Protein AF-A0A264W7T4-F1 (afdb_monomer)

Nearest PDB structures (foldseek):
  7kpp-assembly1_A  TM=8.685E-01  e=3.072E-03  Pseudomonas aeruginosa
  1s7f-assembly1_A-2  TM=7.598E-01  e=2.911E-02  Salmonella enterica subsp. enterica serovar Typhimurium str. LT2
  3juw-assembly1_A  TM=7.622E-01  e=2.724E-02  Bordetella pertussis
  1z9u-assembly1_A  TM=7.441E-01  e=2.261E-01  Salmonella enterica subsp. enterica serovar Typhimurium str. LT2
  6vfn-assembly1_A  TM=7.683E-01  e=4.681E-01  Bacillus thuringiensis

Secondary structure (DSSP, 8-state):
-PPPEE-SSEEEEE--GGGHHHHHHHHS-HHHHTTTTSPPP-SHHHHHHHHHHHHHHHHTTS---EEEEETT--

pLDDT: mean 91.21, std 7.28, range [52.34, 96.81]

Radius of gyration: 13.06 Å; Cα contacts (8 Å, |Δi|>4): 84; chains: 1; bounding box: 29×31×33 Å

Foldseek 3Di:
DWDWDDDPWKIWAQQDLVCLVVQLVQQQDCVNCVPVPDDRDPDSVVSSVVSVVQVVCVVVVNDHDTDIDTPVPD

Structure (mmCIF, N/CA/C/O backbone):
data_AF-A0A264W7T4-F1
#
_entry.id   AF-A0A264W7T4-F1
#
loop_
_atom_site.group_PDB
_atom_site.id
_atom_site.type_symbol
_atom_site.label_atom_id
_atom_site.label_alt_id
_atom_site.label_comp_id
_atom_site.label_asym_id
_atom_site.label_entity_id
_atom_site.label_seq_id
_atom_site.pdbx_PDB_ins_code
_atom_site.Cartn_x
_atom_site.Cartn_y
_atom_site.Cartn_z
_atom_site.occupancy
_atom_site.B_iso_or_equiv
_atom_site.auth_seq_id
_atom_site.auth_comp_id
_atom_site.auth_asym_id
_atom_site.auth_atom_id
_atom_site.pdbx_PDB_model_num
ATOM 1 N N . MET A 1 1 ? 1.792 6.787 17.015 1.00 84.00 1 MET A N 1
ATOM 2 C CA . MET A 1 1 ? 1.179 5.443 16.960 1.00 84.00 1 MET A CA 1
ATOM 3 C C . MET A 1 1 ? 0.231 5.430 15.777 1.00 84.00 1 MET A C 1
ATOM 5 O O . MET A 1 1 ? -0.632 6.298 15.729 1.00 84.00 1 MET A O 1
ATOM 9 N N . PHE A 1 2 ? 0.433 4.524 14.817 1.00 92.88 2 PHE A N 1
ATOM 10 C CA . PHE A 1 2 ? -0.376 4.468 13.597 1.00 92.88 2 PHE A CA 1
ATOM 11 C C . PHE A 1 2 ? -1.772 3.894 13.904 1.00 92.88 2 PHE A C 1
ATOM 13 O O . PHE A 1 2 ? -1.842 2.841 14.540 1.00 92.88 2 PHE A O 1
ATOM 20 N N . PRO A 1 3 ? -2.873 4.556 13.498 1.00 94.88 3 PRO A N 1
ATOM 21 C CA . PRO A 1 3 ? -4.222 4.084 13.791 1.00 94.88 3 PRO A CA 1
ATOM 22 C C . PRO A 1 3 ? -4.581 2.866 12.936 1.00 94.88 3 PRO A C 1
ATOM 24 O O . PRO A 1 3 ? -4.427 2.885 11.713 1.00 94.88 3 PRO A O 1
ATOM 27 N N . VAL A 1 4 ? -5.108 1.830 13.583 1.00 95.88 4 VAL A N 1
ATOM 28 C CA . VAL A 1 4 ? -5.703 0.671 12.911 1.00 95.88 4 VAL A CA 1
ATOM 29 C C . VAL A 1 4 ? -7.214 0.844 12.928 1.00 95.88 4 VAL A C 1
ATOM 31 O O . VAL A 1 4 ? -7.787 1.095 13.987 1.00 95.88 4 VAL A O 1
ATOM 34 N N . LEU A 1 5 ? -7.846 0.746 11.758 1.00 96.38 5 LEU A N 1
ATOM 35 C CA . LEU A 1 5 ? -9.301 0.791 11.632 1.00 96.38 5 LEU A CA 1
ATOM 36 C C . LEU A 1 5 ? -9.815 -0.580 11.225 1.00 96.38 5 LEU A C 1
ATOM 38 O O . LEU A 1 5 ? -9.206 -1.280 10.418 1.00 96.38 5 LEU A O 1
ATOM 42 N N . GLU A 1 6 ? -10.958 -0.945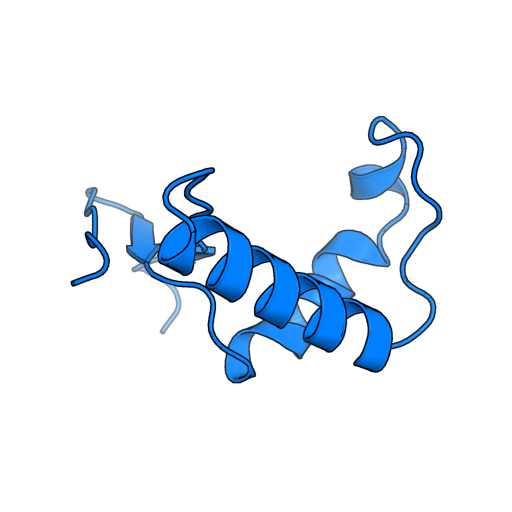 11.774 1.00 96.69 6 GLU A N 1
ATOM 43 C CA . GLU A 1 6 ? -11.529 -2.268 11.615 1.00 96.69 6 GLU A CA 1
ATOM 44 C C . GLU A 1 6 ? -12.969 -2.169 11.130 1.00 96.69 6 GLU A C 1
ATOM 46 O O . GLU A 1 6 ? -13.726 -1.287 11.531 1.00 96.69 6 GLU A O 1
ATOM 51 N N . THR A 1 7 ? -13.339 -3.091 10.252 1.00 94.50 7 THR A N 1
ATOM 52 C CA . THR A 1 7 ? -14.706 -3.283 9.764 1.00 94.50 7 THR A CA 1
ATOM 53 C C . THR A 1 7 ? -15.029 -4.773 9.797 1.00 94.50 7 THR A C 1
ATOM 55 O O . THR A 1 7 ? -14.147 -5.599 10.041 1.00 94.50 7 THR A O 1
ATOM 58 N N . ASP A 1 8 ? -16.262 -5.148 9.468 1.00 95.00 8 ASP A N 1
ATOM 59 C CA . ASP A 1 8 ? -16.665 -6.558 9.422 1.00 95.00 8 ASP A CA 1
ATOM 60 C C . ASP A 1 8 ? -15.781 -7.406 8.493 1.00 95.00 8 ASP A C 1
ATOM 62 O O . ASP A 1 8 ? -15.538 -8.578 8.764 1.00 95.00 8 ASP A O 1
ATOM 66 N N . ARG A 1 9 ? -15.261 -6.812 7.409 1.00 95.75 9 ARG A N 1
ATOM 67 C CA . ARG A 1 9 ? -14.535 -7.537 6.349 1.00 95.75 9 ARG A CA 1
ATOM 68 C C . ARG A 1 9 ? -13.074 -7.136 6.192 1.00 95.75 9 ARG A C 1
ATOM 70 O O . ARG A 1 9 ? -12.305 -7.891 5.605 1.00 95.75 9 ARG A O 1
ATOM 77 N N . LEU A 1 10 ? -12.695 -5.953 6.666 1.00 96.25 10 LEU A N 1
ATOM 78 C CA . LEU A 1 10 ? -11.407 -5.331 6.364 1.00 96.25 10 LEU A CA 1
ATOM 79 C C . LEU A 1 10 ? -10.706 -4.840 7.626 1.00 96.25 10 LEU A C 1
ATOM 81 O O . LEU A 1 10 ? -11.349 -4.304 8.532 1.00 96.25 10 LEU A O 1
ATOM 85 N N . THR A 1 11 ? -9.384 -4.933 7.602 1.00 96.19 11 THR A N 1
ATOM 86 C CA . THR A 1 11 ? -8.478 -4.261 8.528 1.00 96.19 11 THR A CA 1
ATOM 87 C C . THR A 1 11 ? -7.667 -3.237 7.741 1.00 96.19 11 THR A C 1
ATOM 89 O O . THR A 1 11 ? -6.965 -3.573 6.788 1.00 96.19 11 THR A O 1
ATOM 92 N N . LEU A 1 12 ? -7.772 -1.970 8.128 1.00 96.81 12 LEU A N 1
ATOM 93 C CA . LEU A 1 12 ? -6.979 -0.877 7.586 1.00 96.81 12 LEU A CA 1
ATOM 94 C C . LEU A 1 12 ? -5.805 -0.654 8.534 1.00 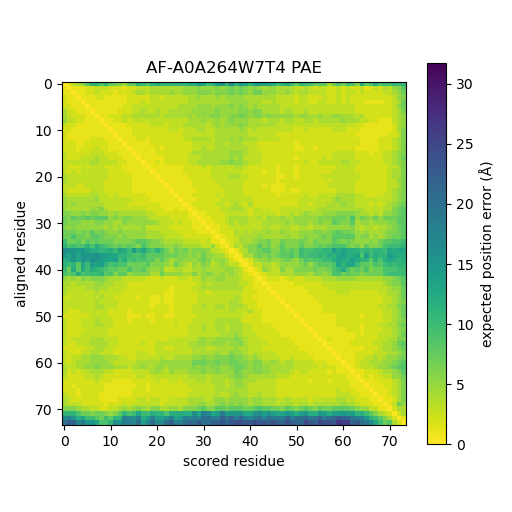96.81 12 LEU A C 1
ATOM 96 O O . LEU A 1 12 ? -5.975 -0.137 9.640 1.00 96.81 12 LEU A O 1
ATOM 100 N N . ARG A 1 13 ? -4.608 -1.047 8.104 1.00 95.75 13 ARG A N 1
ATOM 101 C CA . ARG A 1 13 ? -3.390 -1.020 8.924 1.00 95.75 13 ARG A CA 1
ATOM 102 C C . ARG A 1 13 ? -2.268 -0.242 8.251 1.00 95.75 13 ARG A C 1
ATOM 104 O O . ARG A 1 13 ? -2.362 0.139 7.087 1.00 95.75 13 ARG A O 1
ATOM 111 N N . GLN A 1 14 ? -1.195 -0.002 8.997 1.00 96.00 14 GLN A N 1
ATOM 112 C CA . GLN A 1 14 ? 0.033 0.538 8.427 1.00 96.00 14 GLN A CA 1
ATOM 113 C C . GLN A 1 14 ? 0.570 -0.415 7.350 1.00 96.00 14 GLN A C 1
ATOM 115 O O . GLN A 1 14 ? 0.622 -1.630 7.571 1.00 96.00 14 GLN A O 1
ATOM 120 N N . ILE A 1 15 ? 0.977 0.154 6.217 1.00 96.19 15 ILE A N 1
ATOM 121 C CA . ILE A 1 15 ? 1.723 -0.550 5.172 1.00 96.19 15 ILE A CA 1
ATOM 122 C C . ILE A 1 15 ? 3.160 -0.754 5.662 1.00 96.19 15 ILE A C 1
ATOM 124 O O . ILE A 1 15 ? 3.775 0.186 6.172 1.00 96.19 15 ILE A O 1
ATOM 128 N N . LYS A 1 16 ? 3.683 -1.971 5.531 1.00 94.81 16 LYS A N 1
ATOM 129 C CA . LYS A 1 16 ? 5.047 -2.354 5.918 1.00 94.81 16 LYS A CA 1
ATOM 130 C C . LYS A 1 16 ? 5.803 -2.913 4.718 1.00 94.81 16 LYS A C 1
ATOM 132 O O . LYS A 1 16 ? 5.197 -3.261 3.714 1.00 94.81 16 LYS A O 1
ATOM 137 N N . ASP A 1 17 ? 7.117 -3.067 4.851 1.00 93.56 17 ASP A N 1
ATOM 138 C CA . ASP A 1 17 ? 7.979 -3.576 3.770 1.00 93.56 17 ASP A CA 1
ATOM 139 C C . ASP A 1 17 ? 7.556 -4.957 3.256 1.00 93.56 17 ASP A C 1
ATOM 141 O O . ASP A 1 17 ? 7.699 -5.253 2.078 1.00 93.56 17 ASP A O 1
ATOM 145 N N . GLN A 1 18 ? 6.953 -5.778 4.120 1.00 94.00 18 GLN A N 1
ATOM 146 C CA . GLN A 1 18 ? 6.403 -7.088 3.752 1.00 94.00 18 GLN A CA 1
ATOM 147 C C . GLN A 1 18 ? 5.231 -6.991 2.761 1.00 94.00 18 GLN A C 1
ATOM 149 O O . GLN A 1 18 ? 4.948 -7.949 2.054 1.00 94.00 18 GLN A O 1
ATOM 154 N N . ASP A 1 19 ? 4.558 -5.840 2.685 1.00 94.38 19 ASP A N 1
ATOM 155 C CA . ASP A 1 19 ? 3.471 -5.604 1.737 1.00 94.38 19 ASP A CA 1
ATOM 156 C C . ASP A 1 19 ? 3.995 -5.181 0.347 1.00 94.38 19 ASP A C 1
ATOM 158 O O . ASP A 1 19 ? 3.195 -5.012 -0.575 1.00 94.38 19 ASP A O 1
ATOM 162 N N . ALA A 1 20 ? 5.314 -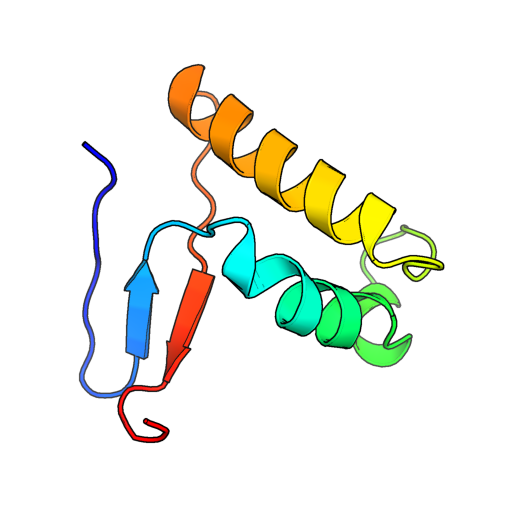5.001 0.166 1.00 94.25 20 ALA A N 1
ATOM 163 C CA . ALA A 1 20 ? 5.897 -4.524 -1.091 1.00 94.25 20 ALA A CA 1
ATOM 164 C C . ALA A 1 20 ? 5.577 -5.445 -2.279 1.00 94.25 20 ALA A C 1
ATOM 166 O O . ALA A 1 20 ? 5.246 -4.943 -3.348 1.00 94.25 20 ALA A O 1
ATOM 167 N N . GLU A 1 21 ? 5.589 -6.769 -2.092 1.00 94.19 21 GLU A N 1
ATOM 168 C CA . GLU A 1 21 ? 5.207 -7.729 -3.141 1.00 94.19 21 GLU A CA 1
ATOM 169 C C . GLU A 1 21 ? 3.746 -7.550 -3.578 1.00 94.19 21 GLU A C 1
ATOM 171 O O . GLU A 1 21 ? 3.446 -7.487 -4.771 1.00 94.19 21 GLU A O 1
ATOM 176 N N . ALA A 1 22 ? 2.828 -7.409 -2.617 1.00 93.31 22 ALA A N 1
ATOM 177 C CA . ALA A 1 22 ? 1.408 -7.211 -2.900 1.00 93.31 22 ALA A CA 1
ATOM 178 C C . ALA A 1 22 ? 1.144 -5.855 -3.576 1.00 93.31 22 ALA A C 1
ATOM 180 O O . ALA A 1 22 ? 0.319 -5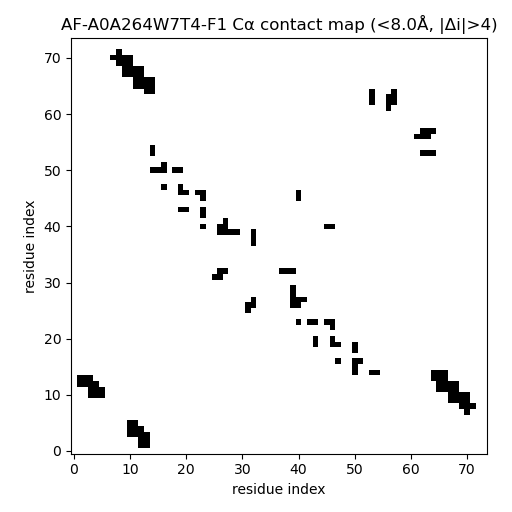.754 -4.487 1.00 93.31 22 ALA A O 1
ATOM 181 N N . ILE A 1 23 ? 1.867 -4.813 -3.161 1.00 93.38 23 ILE A N 1
ATOM 182 C CA . ILE A 1 23 ? 1.822 -3.487 -3.785 1.00 93.38 23 ILE A CA 1
ATOM 183 C C . ILE A 1 23 ? 2.359 -3.559 -5.210 1.00 93.38 23 ILE A C 1
ATOM 185 O O . ILE A 1 23 ? 1.684 -3.088 -6.122 1.00 93.38 23 ILE A O 1
ATOM 189 N N . PHE A 1 24 ? 3.508 -4.197 -5.428 1.00 93.94 24 PHE A N 1
ATOM 190 C CA . PHE A 1 24 ? 4.061 -4.402 -6.762 1.00 93.94 24 PHE A CA 1
ATOM 191 C C . PHE A 1 24 ? 3.061 -5.129 -7.668 1.00 93.94 24 PHE A C 1
ATOM 193 O O . PHE A 1 24 ? 2.787 -4.665 -8.772 1.00 93.94 24 PHE A O 1
ATOM 200 N N . ALA A 1 25 ? 2.428 -6.203 -7.190 1.00 92.12 25 ALA A N 1
ATOM 201 C CA . ALA A 1 25 ? 1.396 -6.917 -7.944 1.00 92.12 25 ALA A CA 1
ATOM 202 C C . ALA A 1 25 ? 0.186 -6.028 -8.304 1.00 92.12 25 ALA A C 1
ATOM 204 O O . ALA A 1 25 ? -0.400 -6.180 -9.375 1.00 92.12 25 ALA A O 1
ATOM 205 N N . CYS A 1 26 ? -0.181 -5.072 -7.444 1.00 90.62 26 CYS A N 1
ATOM 206 C CA . CYS A 1 26 ? -1.255 -4.118 -7.728 1.00 90.62 26 CYS A CA 1
ATOM 207 C C . CYS A 1 26 ? -0.838 -3.044 -8.742 1.00 90.62 26 CYS A C 1
ATOM 209 O O . CYS A 1 26 ? -1.600 -2.741 -9.653 1.00 90.62 26 CYS A O 1
ATOM 211 N N . PHE A 1 27 ? 0.349 -2.456 -8.586 1.00 89.38 27 PHE A N 1
ATOM 212 C CA . PHE A 1 27 ? 0.807 -1.306 -9.377 1.00 89.38 27 PHE A CA 1
ATOM 213 C C . PHE A 1 27 ? 1.564 -1.684 -10.660 1.00 89.38 27 PHE A C 1
ATOM 215 O O . PHE A 1 27 ? 1.784 -0.830 -11.515 1.00 89.38 27 PHE A O 1
ATOM 222 N N . SER A 1 28 ? 1.935 -2.950 -10.837 1.00 90.00 28 SER A N 1
ATOM 223 C CA . SER A 1 28 ? 2.372 -3.489 -12.135 1.00 90.00 28 SER A CA 1
ATOM 224 C C . SER A 1 28 ? 1.187 -3.798 -13.063 1.00 90.00 28 SER A C 1
ATOM 226 O O . SER A 1 28 ? 1.365 -3.950 -14.273 1.00 90.00 28 SER A O 1
ATOM 228 N N . ASN A 1 29 ? -0.039 -3.852 -12.526 1.00 89.75 29 ASN A N 1
ATOM 229 C CA . ASN A 1 29 ? -1.250 -4.062 -13.308 1.00 89.75 29 ASN A CA 1
ATOM 230 C C . ASN A 1 29 ? -1.707 -2.759 -13.982 1.00 89.75 29 ASN A C 1
ATOM 232 O O . ASN A 1 29 ? -2.179 -1.830 -13.324 1.00 89.75 29 ASN A O 1
ATOM 236 N N . HIS A 1 30 ? -1.650 -2.738 -15.314 1.00 85.62 30 HIS A N 1
ATOM 237 C CA . HIS A 1 30 ? -2.058 -1.593 -16.129 1.00 85.62 30 HIS A CA 1
ATOM 238 C C . HIS A 1 30 ? -3.504 -1.136 -15.873 1.00 85.62 30 HIS A C 1
ATOM 240 O O . HIS A 1 30 ? -3.787 0.059 -15.896 1.00 85.62 30 HIS A O 1
ATOM 246 N N . GLU A 1 31 ? -4.434 -2.053 -15.591 1.00 88.62 31 GLU A N 1
ATOM 247 C CA . GLU A 1 31 ? -5.830 -1.679 -15.323 1.00 88.62 31 GLU A CA 1
ATOM 248 C C . GLU A 1 31 ? -5.972 -0.859 -14.031 1.00 88.62 31 GLU A C 1
ATOM 250 O O . GLU A 1 31 ? -6.891 -0.049 -13.910 1.00 88.62 31 GLU A O 1
ATOM 255 N N . VAL A 1 32 ? -5.042 -1.021 -13.083 1.00 86.94 32 VAL A N 1
ATOM 256 C CA . VAL A 1 32 ? -5.006 -0.253 -11.831 1.00 86.94 32 VAL A CA 1
ATOM 257 C C . VAL A 1 32 ? -4.397 1.132 -12.057 1.00 86.94 32 VAL A C 1
ATOM 259 O O . VAL A 1 32 ? -4.919 2.127 -11.557 1.00 86.94 32 VAL A O 1
ATOM 262 N N . THR A 1 33 ? -3.312 1.222 -12.823 1.00 87.62 33 THR A N 1
ATOM 263 C CA . THR A 1 33 ? -2.533 2.458 -13.033 1.00 87.62 33 THR A CA 1
ATOM 264 C C . THR A 1 33 ? -3.049 3.339 -14.170 1.00 87.62 33 THR A C 1
ATOM 266 O O . THR A 1 33 ? -2.704 4.521 -14.217 1.00 87.62 33 THR A O 1
ATOM 269 N N . ARG A 1 34 ? -3.928 2.823 -15.041 1.00 86.69 34 ARG A N 1
ATOM 270 C CA . ARG A 1 34 ? -4.496 3.514 -16.216 1.00 86.69 34 ARG A CA 1
ATOM 271 C C . ARG A 1 34 ? -4.955 4.951 -15.956 1.00 86.69 34 ARG A C 1
ATOM 273 O O . ARG A 1 34 ? -4.870 5.799 -16.840 1.00 86.69 34 ARG A O 1
ATOM 280 N N . HIS A 1 35 ? -5.476 5.219 -14.761 1.00 87.69 35 HIS A N 1
ATOM 281 C CA . HIS A 1 35 ? -6.014 6.525 -14.370 1.00 87.69 35 HIS A CA 1
ATOM 282 C C . HIS A 1 35 ? -5.142 7.285 -13.364 1.00 87.69 35 HIS A C 1
ATOM 284 O O . HIS A 1 35 ? -5.497 8.392 -12.967 1.00 87.69 35 HIS A O 1
ATOM 290 N N . TYR A 1 36 ? -4.010 6.714 -12.953 1.00 80.88 36 TYR A N 1
ATOM 291 C CA . TYR A 1 36 ? -3.099 7.330 -11.989 1.00 80.88 36 TYR A CA 1
ATOM 292 C C . TYR A 1 36 ? -2.117 8.312 -12.634 1.00 80.88 36 TYR A C 1
ATOM 294 O O . TYR A 1 36 ? -1.533 9.127 -11.926 1.00 80.88 36 TYR A O 1
ATOM 302 N N . GLY A 1 37 ? -1.926 8.246 -13.957 1.00 76.25 37 GLY A N 1
ATOM 303 C CA . GLY A 1 37 ? -0.921 9.061 -14.648 1.00 76.25 37 GLY A CA 1
ATOM 304 C C . GLY A 1 37 ? 0.518 8.701 -14.260 1.00 76.25 37 GLY A C 1
ATOM 305 O O . GLY A 1 37 ? 1.413 9.522 -14.428 1.00 76.25 37 GLY A O 1
ATOM 306 N N . ILE A 1 38 ? 0.725 7.495 -13.724 1.00 76.75 38 ILE A N 1
ATOM 307 C CA . ILE A 1 38 ? 2.034 6.922 -13.403 1.00 76.75 38 ILE A CA 1
ATOM 308 C C . ILE A 1 38 ? 2.284 5.724 -14.315 1.00 76.75 38 ILE A C 1
ATOM 310 O O . ILE A 1 38 ? 1.338 5.033 -14.700 1.00 76.75 38 ILE A O 1
ATOM 314 N N . GLU A 1 39 ? 3.546 5.477 -14.648 1.00 79.38 39 GLU A N 1
ATOM 315 C CA . GLU A 1 39 ? 3.931 4.233 -15.309 1.00 79.38 39 GLU A CA 1
ATOM 316 C C . GLU A 1 39 ? 3.733 3.044 -14.362 1.00 79.38 39 GLU A C 1
ATOM 318 O O . GLU A 1 39 ? 3.765 3.185 -13.134 1.00 79.38 39 GLU A O 1
ATOM 323 N N . ASN A 1 40 ? 3.496 1.867 -14.943 1.00 83.88 40 ASN A N 1
ATOM 324 C CA . ASN A 1 40 ? 3.443 0.625 -14.179 1.00 83.88 40 ASN A CA 1
ATOM 325 C C . ASN A 1 40 ? 4.769 0.414 -13.462 1.00 83.88 40 ASN A C 1
ATOM 327 O O . ASN A 1 40 ? 5.824 0.684 -14.035 1.00 83.88 40 ASN A O 1
ATOM 331 N N . MET A 1 41 ? 4.710 -0.142 -12.254 1.00 87.62 41 MET A N 1
ATOM 332 C CA . MET A 1 41 ? 5.940 -0.522 -11.570 1.00 87.62 41 MET A CA 1
ATOM 333 C C . MET A 1 41 ? 6.697 -1.572 -12.383 1.00 87.62 41 MET A C 1
ATOM 335 O O . MET A 1 41 ? 6.125 -2.598 -12.763 1.00 87.62 41 MET A O 1
ATOM 339 N N . GLY A 1 42 ? 7.981 -1.314 -12.623 1.00 86.94 42 GLY A N 1
ATOM 340 C CA . GLY A 1 42 ? 8.878 -2.220 -13.340 1.00 86.94 42 GLY A CA 1
ATOM 341 C C . GLY A 1 42 ? 9.631 -3.177 -12.418 1.00 86.94 42 GLY A C 1
ATOM 342 O O . GLY A 1 42 ? 10.115 -4.215 -12.870 1.00 86.94 42 GLY A O 1
ATOM 343 N N . SER A 1 43 ? 9.718 -2.847 -11.128 1.00 92.38 43 SER A N 1
ATOM 344 C CA . SER A 1 43 ? 10.526 -3.573 -10.150 1.00 92.38 43 SER A CA 1
ATOM 345 C C . SER A 1 43 ? 9.909 -3.571 -8.747 1.00 92.38 43 SER A C 1
ATOM 347 O O . SER A 1 43 ? 9.110 -2.698 -8.395 1.00 92.38 43 SER A O 1
ATOM 349 N N . ILE A 1 44 ? 10.283 -4.548 -7.917 1.00 93.19 44 ILE A N 1
ATOM 350 C CA . ILE A 1 44 ? 9.838 -4.600 -6.516 1.00 93.19 44 ILE A CA 1
ATOM 351 C C . ILE A 1 44 ? 10.493 -3.493 -5.676 1.00 93.19 44 ILE A C 1
ATOM 353 O O . ILE A 1 44 ? 9.909 -3.008 -4.708 1.00 93.19 44 ILE A O 1
ATOM 357 N N . GLU A 1 45 ? 11.674 -3.032 -6.080 1.00 93.81 45 GLU A N 1
ATOM 358 C CA . GLU A 1 45 ? 12.406 -1.930 -5.464 1.00 93.81 45 GLU A CA 1
ATOM 359 C C . GLU A 1 45 ? 11.611 -0.615 -5.530 1.00 93.81 45 GLU A C 1
ATOM 361 O O . GLU A 1 45 ? 11.586 0.148 -4.559 1.00 93.81 45 GLU A O 1
ATOM 366 N N . GLU A 1 46 ? 10.893 -0.366 -6.630 1.00 92.50 46 GLU A N 1
ATOM 367 C CA . GLU A 1 46 ? 9.963 0.766 -6.744 1.00 92.50 46 GLU A CA 1
ATOM 368 C C . GLU A 1 46 ? 8.813 0.660 -5.735 1.00 92.50 46 GLU A C 1
ATOM 370 O O . GLU A 1 46 ? 8.451 1.654 -5.096 1.00 92.50 46 GLU A O 1
ATOM 375 N N . ALA A 1 47 ? 8.275 -0.546 -5.527 1.00 93.88 47 ALA A N 1
ATOM 376 C CA . ALA A 1 47 ? 7.243 -0.786 -4.523 1.00 93.88 47 ALA A CA 1
ATOM 377 C C . ALA A 1 47 ? 7.773 -0.553 -3.102 1.00 93.88 47 ALA A C 1
ATOM 379 O O . ALA A 1 47 ? 7.116 0.122 -2.307 1.00 93.88 47 ALA A O 1
ATOM 380 N N . MET A 1 48 ? 8.982 -1.028 -2.787 1.00 94.88 48 MET A N 1
ATOM 381 C CA . MET A 1 48 ? 9.634 -0.764 -1.498 1.00 94.88 48 MET A CA 1
ATOM 382 C C . MET A 1 48 ? 9.837 0.740 -1.265 1.00 94.88 48 MET A C 1
ATOM 384 O O . MET A 1 48 ? 9.525 1.248 -0.187 1.00 94.88 48 MET A O 1
ATOM 388 N N . SER A 1 49 ? 10.293 1.478 -2.280 1.00 94.31 49 SER A N 1
ATOM 389 C CA . SER A 1 49 ? 10.457 2.935 -2.196 1.00 94.31 49 SER A CA 1
ATOM 390 C C . SER A 1 49 ? 9.123 3.653 -1.945 1.00 94.31 49 SER A C 1
ATOM 392 O O . SER A 1 49 ? 9.036 4.583 -1.134 1.00 94.31 49 SER A O 1
ATOM 394 N N . MET A 1 50 ? 8.038 3.173 -2.562 1.00 92.94 50 MET A N 1
ATOM 395 C CA . MET A 1 50 ? 6.688 3.681 -2.317 1.00 92.94 50 MET A CA 1
ATOM 396 C C . MET A 1 50 ? 6.213 3.407 -0.879 1.00 92.94 50 MET A C 1
ATOM 398 O O . MET A 1 50 ? 5.666 4.308 -0.237 1.00 92.94 50 MET A O 1
ATOM 402 N N . VAL A 1 51 ? 6.460 2.209 -0.339 1.00 95.12 51 VAL A N 1
ATOM 403 C CA . VAL A 1 51 ? 6.153 1.868 1.065 1.00 95.12 51 VAL A CA 1
ATOM 404 C C . VAL A 1 51 ? 6.869 2.816 2.027 1.00 95.12 51 VAL A C 1
ATOM 406 O O . VAL A 1 51 ? 6.240 3.386 2.924 1.00 95.12 51 VAL A O 1
ATOM 409 N N . GLN A 1 52 ? 8.164 3.045 1.807 1.00 95.19 52 GLN A N 1
ATOM 410 C CA . GLN A 1 52 ? 8.964 3.960 2.622 1.00 95.19 52 GLN A CA 1
ATOM 411 C C . GLN A 1 52 ? 8.469 5.406 2.509 1.00 95.19 52 GLN A C 1
ATOM 413 O O . GLN A 1 52 ? 8.365 6.110 3.514 1.00 95.19 52 GLN A O 1
ATOM 418 N N . SER A 1 53 ? 8.051 5.828 1.314 1.00 94.19 53 SER A N 1
ATOM 419 C CA . SER A 1 53 ? 7.434 7.142 1.103 1.00 94.19 53 SER A CA 1
ATOM 420 C C . SER A 1 53 ? 6.141 7.304 1.911 1.00 94.19 53 SER A C 1
ATOM 422 O O . SER A 1 53 ? 5.923 8.346 2.530 1.00 94.19 53 SER A O 1
ATOM 424 N N . PHE A 1 54 ? 5.292 6.271 1.982 1.00 94.62 54 PHE A N 1
ATOM 425 C CA . PHE A 1 54 ? 4.091 6.301 2.825 1.00 94.62 54 PHE A CA 1
ATOM 426 C C . PHE A 1 54 ? 4.419 6.374 4.320 1.00 94.62 54 PHE A C 1
ATOM 428 O O . PHE A 1 54 ? 3.743 7.097 5.059 1.00 94.62 54 PHE A O 1
ATOM 435 N N . ALA A 1 55 ? 5.459 5.667 4.768 1.00 94.00 55 ALA A N 1
ATOM 436 C CA . ALA A 1 55 ? 5.933 5.760 6.145 1.00 94.00 55 ALA A CA 1
ATOM 437 C C . ALA A 1 55 ? 6.431 7.180 6.473 1.00 94.00 55 ALA A C 1
ATOM 439 O O . ALA A 1 55 ? 6.041 7.734 7.505 1.00 94.00 55 ALA A O 1
ATOM 440 N N . GLY A 1 56 ? 7.203 7.795 5.571 1.00 95.19 56 GLY A N 1
ATOM 441 C CA . GLY A 1 56 ? 7.672 9.179 5.688 1.00 95.19 56 GLY A CA 1
ATOM 442 C C . GLY A 1 56 ? 6.525 10.192 5.745 1.00 95.19 56 GLY A C 1
ATOM 443 O O . GLY A 1 56 ? 6.474 11.010 6.661 1.00 95.19 56 GLY A O 1
ATOM 444 N N . LEU A 1 57 ? 5.531 10.079 4.855 1.00 95.31 57 LEU A N 1
ATOM 445 C CA . LEU A 1 57 ? 4.341 10.947 4.857 1.00 95.31 57 LEU A CA 1
ATOM 446 C C . LEU A 1 57 ? 3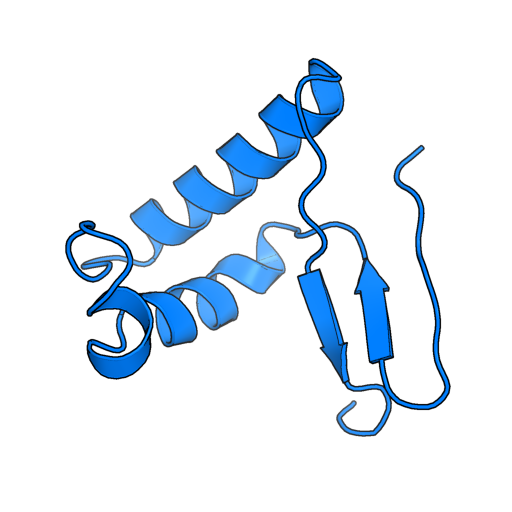.605 10.943 6.202 1.00 95.31 57 LEU A C 1
ATOM 448 O O . LEU A 1 57 ? 3.134 11.992 6.656 1.00 95.31 57 LEU A O 1
ATOM 452 N N . TYR A 1 58 ? 3.521 9.774 6.840 1.00 95.12 58 TYR A N 1
ATOM 453 C CA . TYR A 1 58 ? 2.916 9.640 8.159 1.00 95.12 58 TYR A CA 1
ATOM 454 C C . TYR A 1 58 ? 3.793 10.237 9.266 1.00 95.12 58 TYR A C 1
ATOM 456 O O . TYR A 1 58 ? 3.283 10.971 10.116 1.00 95.12 58 TYR A O 1
ATOM 464 N N . GLN A 1 59 ? 5.103 9.969 9.252 1.00 94.06 59 GLN A N 1
ATOM 465 C CA . GLN A 1 59 ? 6.051 10.540 10.217 1.00 94.06 59 GLN A CA 1
ATOM 466 C C . GLN A 1 59 ? 6.068 12.075 10.165 1.00 94.06 59 GLN A C 1
ATOM 468 O O . GLN A 1 59 ? 6.054 12.729 11.208 1.00 94.06 59 GLN A O 1
ATOM 473 N N . GLU A 1 60 ? 6.006 12.644 8.962 1.00 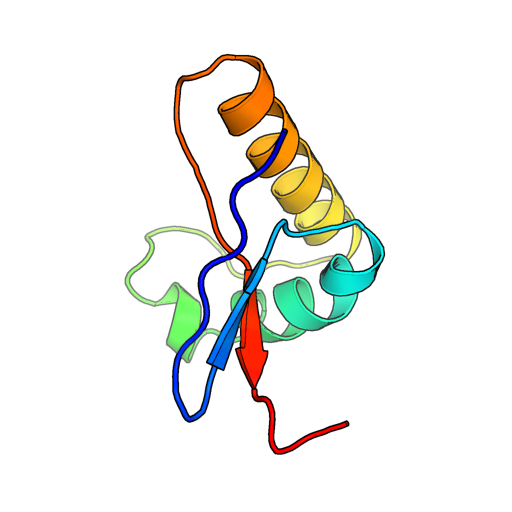96.31 60 GLU A N 1
ATOM 474 C CA 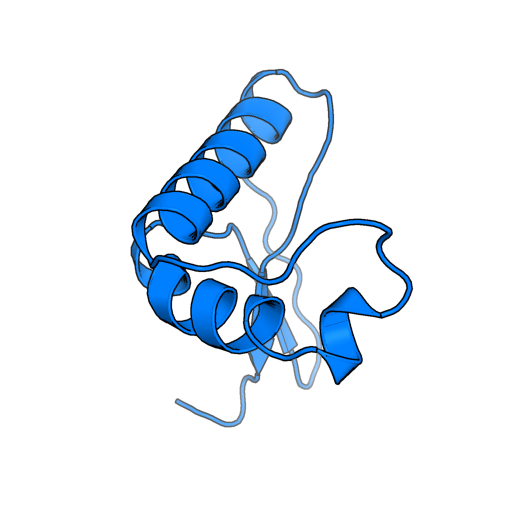. GLU A 1 60 ? 5.943 14.087 8.714 1.00 96.31 60 GLU A CA 1
ATOM 475 C C . GLU A 1 60 ? 4.557 14.696 8.991 1.00 96.31 60 GLU A C 1
ATOM 477 O O . GLU A 1 60 ? 4.389 15.910 8.894 1.00 96.31 60 GLU A O 1
ATOM 482 N N . LYS A 1 61 ? 3.549 13.881 9.340 1.00 93.69 61 LYS A N 1
ATOM 483 C CA . LYS A 1 61 ? 2.145 14.297 9.538 1.00 93.69 61 LYS A CA 1
ATOM 484 C C . LYS A 1 61 ? 1.531 14.998 8.317 1.00 93.69 61 LYS A C 1
ATOM 486 O O . LYS A 1 61 ? 0.639 15.831 8.459 1.00 93.69 61 LYS A O 1
ATOM 491 N N . ARG A 1 62 ? 1.993 14.654 7.115 1.00 96.00 62 ARG A N 1
ATOM 492 C CA . ARG A 1 62 ? 1.517 15.228 5.844 1.00 96.00 62 ARG A CA 1
ATOM 493 C C . ARG A 1 62 ? 0.446 14.386 5.173 1.00 96.00 62 ARG A C 1
ATOM 495 O O . ARG A 1 62 ? -0.281 14.881 4.319 1.00 96.00 62 ARG A O 1
ATOM 502 N N . GLY A 1 63 ? 0.347 13.121 5.551 1.00 94.50 63 GLY A N 1
ATOM 503 C CA . GLY A 1 63 ? -0.663 12.224 5.026 1.00 94.50 63 GLY A CA 1
ATOM 504 C C . GLY A 1 63 ? -0.676 10.904 5.767 1.00 94.50 63 GLY A C 1
ATOM 505 O O . GLY A 1 63 ? 0.216 10.586 6.549 1.00 94.50 63 GLY A O 1
ATOM 506 N N . ILE A 1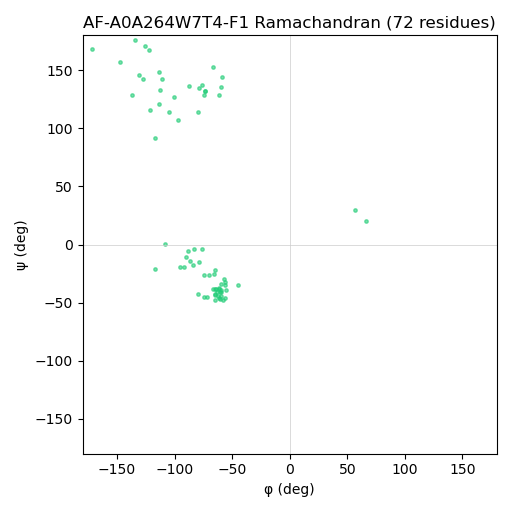 64 ? -1.715 10.124 5.509 1.00 94.94 64 ILE A N 1
ATOM 507 C CA . ILE A 1 64 ? -1.837 8.770 6.021 1.00 94.94 64 ILE A CA 1
ATOM 508 C C . ILE A 1 64 ? -2.356 7.874 4.904 1.00 94.94 64 ILE A C 1
ATOM 510 O O . ILE A 1 64 ? -3.343 8.185 4.237 1.00 94.94 64 ILE A O 1
ATOM 514 N N . ARG A 1 65 ? -1.653 6.765 4.681 1.00 95.56 65 ARG A N 1
ATOM 515 C CA . ARG A 1 65 ? -2.028 5.745 3.707 1.00 95.56 65 ARG A CA 1
ATOM 516 C C . ARG A 1 65 ? -2.193 4.426 4.441 1.00 95.56 65 ARG A C 1
ATOM 518 O O . ARG A 1 65 ? -1.238 3.910 5.014 1.00 95.56 65 ARG A O 1
ATOM 525 N N . TRP A 1 66 ? -3.414 3.908 4.438 1.00 96.69 66 TRP A N 1
ATOM 526 C CA . TRP A 1 66 ? -3.708 2.589 4.984 1.00 96.69 66 TRP A CA 1
ATOM 527 C C . TRP A 1 66 ? -3.506 1.514 3.922 1.00 96.69 66 TRP A C 1
ATOM 529 O O . TRP A 1 66 ? -3.951 1.671 2.784 1.00 96.69 66 TRP A O 1
ATOM 539 N N . GLY A 1 67 ? -2.877 0.415 4.324 1.00 95.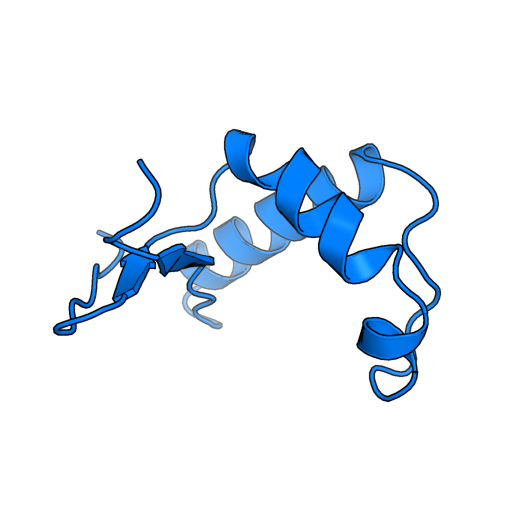50 67 GLY A N 1
ATOM 540 C CA . GLY A 1 67 ? -2.991 -0.863 3.637 1.00 95.50 67 GLY A CA 1
ATOM 541 C C . GLY A 1 67 ? -4.337 -1.482 3.987 1.00 95.50 67 GLY A C 1
ATOM 542 O O . GLY A 1 67 ? -4.759 -1.415 5.144 1.00 95.50 67 GLY A O 1
ATOM 543 N N . ILE A 1 68 ? -5.020 -2.043 2.992 1.00 95.25 68 ILE A N 1
ATOM 544 C CA . ILE A 1 68 ? -6.324 -2.685 3.162 1.00 95.25 68 ILE A CA 1
ATOM 545 C C . ILE A 1 68 ? -6.111 -4.193 3.109 1.00 95.25 68 ILE A C 1
ATOM 547 O O . ILE A 1 68 ? -5.744 -4.734 2.071 1.00 95.25 68 ILE A O 1
ATOM 551 N N . GLU A 1 69 ? -6.363 -4.859 4.227 1.00 93.75 69 GLU A N 1
ATOM 552 C CA . GLU A 1 69 ? -6.247 -6.306 4.368 1.00 93.75 69 GLU A CA 1
ATOM 553 C C . GLU A 1 69 ? -7.635 -6.914 4.572 1.00 93.75 69 GLU A C 1
ATOM 555 O O . GLU A 1 69 ? -8.438 -6.415 5.365 1.00 93.75 69 GLU A O 1
ATOM 560 N N . ARG A 1 70 ? -7.937 -7.989 3.841 1.00 93.62 70 ARG A N 1
ATOM 561 C CA . ARG A 1 70 ? -9.177 -8.752 4.011 1.00 93.62 70 ARG A CA 1
ATOM 562 C C . ARG A 1 70 ? -9.065 -9.677 5.217 1.00 93.62 70 ARG A C 1
ATOM 564 O O . ARG A 1 70 ? -8.070 -10.374 5.372 1.00 93.62 70 ARG A O 1
ATOM 571 N N . ARG A 1 71 ? -10.100 -9.709 6.056 1.00 88.69 71 ARG A N 1
ATOM 572 C CA . ARG A 1 71 ? -10.136 -10.549 7.267 1.00 88.69 71 ARG A CA 1
ATOM 573 C C . ARG A 1 71 ? -10.362 -12.028 6.981 1.00 88.69 71 ARG A C 1
ATOM 575 O O . ARG A 1 71 ? -9.978 -12.863 7.791 1.00 88.69 71 ARG A O 1
ATOM 582 N N . ASP A 1 72 ? -11.011 -12.336 5.867 1.00 81.38 72 ASP A N 1
ATOM 583 C CA . ASP A 1 72 ? -11.440 -13.685 5.503 1.00 81.38 72 ASP A CA 1
ATOM 584 C C . ASP A 1 72 ? -10.390 -14.485 4.722 1.00 81.38 72 ASP A C 1
ATOM 586 O O . ASP A 1 72 ? -10.571 -15.675 4.486 1.00 81.38 72 ASP A O 1
ATOM 590 N N . THR A 1 73 ? -9.274 -13.855 4.367 1.00 65.00 73 THR A N 1
ATOM 591 C CA . THR A 1 73 ? -8.103 -14.503 3.772 1.00 65.00 73 THR A CA 1
ATOM 592 C C . THR A 1 73 ? -6.924 -14.339 4.720 1.00 65.00 73 THR A C 1
ATOM 594 O O . THR A 1 73 ? -6.226 -13.327 4.667 1.00 65.00 73 THR A O 1
ATOM 597 N N . LYS A 1 74 ? -6.735 -15.316 5.607 1.00 52.34 74 LYS A N 1
ATOM 598 C CA . LYS A 1 74 ? -5.512 -15.513 6.390 1.00 52.34 74 LYS A CA 1
ATOM 599 C C . LYS A 1 74 ? -4.951 -16.895 6.114 1.00 52.34 74 LYS A C 1
ATOM 601 O O . LYS A 1 74 ? -5.774 -17.830 6.007 1.00 52.34 74 LYS A O 1
#

Solvent-accessible surface area (backbone atoms only — not comparable to full-atom values): 4425 Å² total; per-residue (Å²): 134,87,76,72,47,78,56,100,55,38,39,32,30,79,62,50,75,85,46,17,65,63,46,25,64,48,39,44,31,58,87,66,27,71,82,67,86,53,79,52,52,88,46,57,66,58,26,40,53,51,42,51,49,46,51,48,31,41,75,70,70,76,44,85,66,69,34,82,41,58,67,89,70,124

InterPro domains:
  IPR000182 GNAT domain [PF13302] (9-73)
  IPR016181 Acyl-CoA N-acyltransferase [SSF55729] (1-73)

Mean predicted aligned error: 4.0 Å

Sequence (74 aa):
MFPVLETDRLTLRQIKDQDAEAIFACFSNHEVTRHYGIENMGSIEEAMSMVQSFAGLYQEKRGIRWGIERRDTK

Organism: NCBI:txid2020506